Protein AF-A0A257MXG4-F1 (afdb_monomer)

Foldseek 3Di:
DDPQVVVVVVCVVVVNDDDDDDQDADPDDDDDDPPVVSCVVSLNDPNSVVVSVVVSVD

Sequence (58 aa):
GGAGSGVNDFLQAQRILMPVLAIGLPDSFVEQGTREELLALCNLDTHGILAQIESFCA

Solvent-accessible surface area (backbone atoms only — not comparable to full-atom values): 3791 Å² total; per-residue (Å²): 138,54,73,56,50,53,53,51,52,51,32,57,75,68,70,55,88,72,94,80,86,73,84,66,80,68,103,61,90,75,81,93,68,55,73,68,57,49,26,51,75,54,36,67,32,76,66,36,45,50,52,52,51,53,66,71,74,106

Radius of gyration: 13.8 Å; Cα contacts (8 Å, |Δi|>4): 31; chains: 1; bounding box: 25×25×36 Å

Secondary structure (DSSP, 8-state):
--HHHHHHHHHHHTT-----------SSPPPP--HHHHHHHTT-SHHHHHHHHHHHH-

Mean predicted aligned error: 2.69 Å

pLDDT: mean 96.27, std 3.16, range [76.81, 98.56]

Structure (mmCIF, N/CA/C/O backbone):
data_AF-A0A257MXG4-F1
#
_entry.id   AF-A0A257MXG4-F1
#
loop_
_atom_site.group_PDB
_atom_site.id
_atom_site.type_symbol
_atom_site.label_atom_id
_atom_site.label_alt_id
_atom_site.label_comp_id
_atom_site.label_asym_id
_atom_site.label_entity_id
_atom_site.label_seq_id
_atom_site.pdbx_PDB_ins_code
_atom_site.Cartn_x
_atom_site.Cartn_y
_atom_site.Cartn_z
_atom_site.occupancy
_atom_site.B_iso_or_equiv
_atom_site.auth_seq_id
_atom_site.auth_comp_id
_atom_site.auth_asym_id
_atom_site.auth_atom_id
_atom_site.pdbx_PDB_model_num
ATOM 1 N N . GLY A 1 1 ? -0.608 -12.755 2.391 1.00 76.81 1 GLY A N 1
ATOM 2 C CA . GLY A 1 1 ? 0.145 -12.784 3.660 1.00 76.81 1 GLY A CA 1
ATOM 3 C C . GLY A 1 1 ? 1.417 -11.988 3.484 1.00 76.81 1 GLY A C 1
ATOM 4 O O . GLY A 1 1 ? 2.137 -12.245 2.533 1.00 76.81 1 GLY A O 1
ATOM 5 N N . GLY A 1 2 ? 1.656 -10.997 4.337 1.00 93.38 2 GLY A N 1
ATOM 6 C CA . GLY A 1 2 ? 2.804 -10.090 4.277 1.00 93.38 2 GLY A CA 1
ATOM 7 C C . GLY A 1 2 ? 2.894 -9.236 5.545 1.00 93.38 2 GLY A C 1
ATOM 8 O O . GLY A 1 2 ? 2.129 -9.441 6.485 1.00 93.38 2 GLY A O 1
ATOM 9 N N . ALA A 1 3 ? 3.802 -8.259 5.580 1.00 94.94 3 ALA A N 1
ATOM 10 C CA . ALA A 1 3 ? 3.992 -7.416 6.766 1.00 94.94 3 ALA A CA 1
ATOM 11 C C . ALA A 1 3 ? 2.706 -6.670 7.174 1.00 94.94 3 ALA A C 1
ATOM 13 O O . ALA A 1 3 ? 2.317 -6.704 8.339 1.00 94.94 3 ALA A O 1
ATOM 14 N N . GLY A 1 4 ? 1.996 -6.075 6.206 1.00 95.25 4 GLY A N 1
ATOM 15 C CA . GLY A 1 4 ? 0.734 -5.373 6.463 1.00 95.25 4 GLY A CA 1
ATOM 16 C C . GLY A 1 4 ? -0.372 -6.281 7.014 1.00 95.25 4 GLY A C 1
ATOM 17 O O . GLY A 1 4 ? -1.107 -5.869 7.908 1.00 95.25 4 GLY A O 1
ATOM 18 N N . SER A 1 5 ? -0.455 -7.540 6.559 1.00 95.62 5 SER A N 1
ATOM 19 C CA . SER A 1 5 ? -1.422 -8.483 7.135 1.00 95.62 5 SER A CA 1
ATOM 20 C C . SER A 1 5 ? -1.058 -8.847 8.572 1.00 95.62 5 SER A C 1
ATOM 22 O O . SER A 1 5 ? -1.944 -8.883 9.409 1.00 95.62 5 SER A O 1
ATOM 24 N N . GLY A 1 6 ? 0.231 -9.010 8.891 1.00 97.56 6 GLY A N 1
ATOM 25 C CA . GLY A 1 6 ? 0.672 -9.258 10.268 1.00 97.56 6 GLY A CA 1
ATOM 26 C C . GLY A 1 6 ? 0.325 -8.117 11.232 1.00 97.56 6 GLY A C 1
ATOM 27 O O . GLY A 1 6 ? -0.073 -8.370 12.368 1.00 97.56 6 GLY A O 1
ATOM 28 N N . VAL A 1 7 ? 0.411 -6.861 10.776 1.00 97.25 7 VAL A N 1
ATOM 29 C CA . VAL A 1 7 ? -0.059 -5.700 11.553 1.00 97.25 7 VAL A CA 1
ATOM 30 C C . VAL A 1 7 ? -1.568 -5.781 11.787 1.00 97.25 7 VAL A C 1
ATOM 32 O O . VAL A 1 7 ? -2.016 -5.626 12.922 1.00 97.25 7 VAL A O 1
ATOM 35 N N . ASN A 1 8 ? -2.351 -6.082 10.747 1.00 97.19 8 ASN A N 1
ATOM 36 C CA . ASN A 1 8 ? -3.801 -6.243 10.879 1.00 97.19 8 ASN A CA 1
ATOM 37 C C . ASN A 1 8 ? -4.178 -7.391 11.824 1.00 97.19 8 ASN A C 1
ATOM 39 O O . ASN A 1 8 ? -5.065 -7.218 12.657 1.00 97.19 8 ASN A O 1
ATOM 43 N N . ASP A 1 9 ? -3.495 -8.531 11.734 1.00 97.44 9 ASP A N 1
ATOM 44 C CA . ASP A 1 9 ? -3.724 -9.688 12.602 1.00 97.44 9 ASP A CA 1
ATOM 45 C C . ASP A 1 9 ? -3.435 -9.337 14.070 1.00 97.44 9 ASP A C 1
ATOM 47 O O . ASP A 1 9 ? -4.214 -9.678 14.963 1.00 97.44 9 ASP A O 1
ATOM 51 N N . PHE A 1 10 ? -2.354 -8.591 14.330 1.00 97.94 10 PHE A N 1
ATOM 52 C CA . PHE A 1 10 ? -2.037 -8.093 15.668 1.00 97.94 10 PHE A CA 1
ATOM 53 C C . PHE A 1 10 ? -3.125 -7.152 16.198 1.00 97.94 10 PHE A C 1
ATOM 55 O O . PHE A 1 10 ? -3.614 -7.350 17.311 1.00 97.94 10 PHE A O 1
ATOM 62 N N . LEU A 1 11 ? -3.537 -6.155 15.411 1.00 98.25 11 LEU A N 1
ATOM 63 C CA . LEU A 1 11 ? -4.578 -5.203 15.814 1.00 98.25 11 LEU A CA 1
ATOM 64 C C . LEU A 1 11 ? -5.902 -5.914 16.115 1.00 98.25 11 LEU A C 1
ATOM 66 O O . LEU A 1 11 ? -6.532 -5.633 17.137 1.00 98.25 11 LEU A O 1
ATOM 70 N N . GLN A 1 12 ? -6.277 -6.894 15.289 1.00 97.75 12 GLN A N 1
ATOM 71 C CA . GLN A 1 12 ? -7.448 -7.738 15.522 1.00 97.75 12 GLN A CA 1
ATOM 72 C C . GLN A 1 12 ? -7.333 -8.530 16.829 1.00 97.75 12 GLN A C 1
ATOM 74 O O . GLN A 1 12 ? -8.268 -8.515 17.633 1.00 97.75 12 GLN A O 1
ATOM 79 N N . ALA A 1 13 ? -6.187 -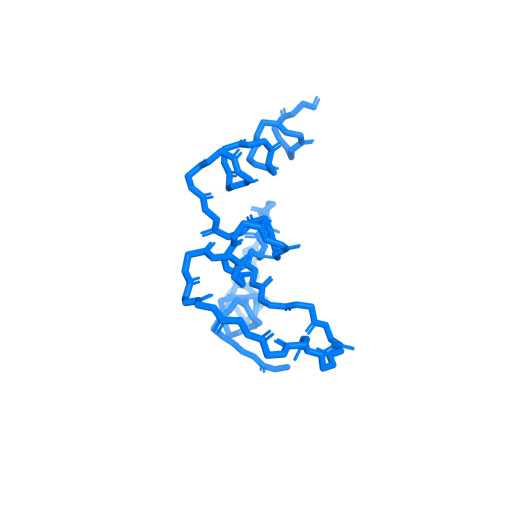9.168 17.090 1.00 98.31 13 ALA A N 1
ATOM 80 C CA . ALA A 1 13 ? -5.953 -9.906 18.332 1.00 98.31 13 ALA A CA 1
ATOM 81 C C . ALA A 1 13 ? -6.041 -9.004 19.578 1.00 98.31 13 ALA A C 1
ATOM 83 O O . ALA A 1 13 ? -6.536 -9.435 20.620 1.00 98.31 13 ALA A O 1
ATOM 84 N N . GLN A 1 14 ? -5.618 -7.742 19.461 1.00 98.56 14 GLN A N 1
ATOM 85 C CA . GLN A 1 14 ? -5.722 -6.734 20.521 1.00 98.56 14 GLN A CA 1
ATOM 86 C C . GLN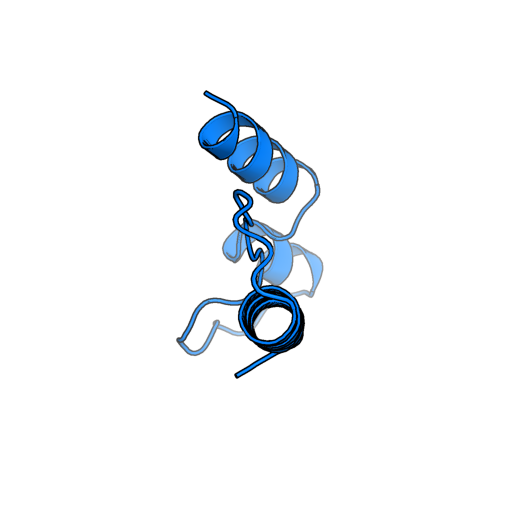 A 1 14 ? -7.091 -6.032 20.584 1.00 98.56 14 GLN A C 1
ATOM 88 O O . GLN A 1 14 ? -7.305 -5.200 21.464 1.00 98.56 14 GLN A O 1
ATOM 93 N N . ARG A 1 15 ? -8.033 -6.359 19.686 1.00 98.12 15 ARG A N 1
ATOM 94 C CA . ARG A 1 15 ? -9.347 -5.696 19.546 1.00 98.12 15 ARG A CA 1
ATOM 95 C C . ARG A 1 15 ? -9.245 -4.182 19.314 1.00 98.12 15 ARG A C 1
ATOM 97 O O . ARG A 1 15 ? -10.121 -3.426 19.729 1.00 98.12 15 ARG A O 1
ATOM 104 N N . ILE A 1 16 ? -8.182 -3.742 18.646 1.00 98.44 16 ILE A N 1
ATOM 105 C CA . ILE A 1 16 ? -7.977 -2.343 18.275 1.00 98.44 16 ILE A CA 1
ATOM 106 C C . ILE A 1 16 ? -8.609 -2.124 16.903 1.00 98.44 16 ILE A C 1
ATOM 108 O O . ILE A 1 16 ? -8.156 -2.683 15.907 1.00 98.44 16 ILE A O 1
ATOM 112 N N . LEU A 1 17 ? -9.656 -1.300 16.854 1.00 97.25 17 LEU A N 1
ATOM 113 C CA . LEU A 1 17 ? -10.313 -0.919 15.608 1.00 97.25 17 LEU A CA 1
ATOM 114 C C . LEU A 1 17 ? -9.781 0.438 15.144 1.00 97.25 17 LEU A C 1
ATOM 116 O O . LEU A 1 17 ? -10.133 1.471 15.709 1.00 97.25 17 LEU A O 1
ATOM 120 N N . MET A 1 18 ? -8.940 0.428 14.113 1.00 96.19 18 MET A N 1
ATOM 121 C CA . MET A 1 18 ? -8.423 1.643 13.488 1.00 96.19 18 MET A CA 1
ATOM 122 C C . MET A 1 18 ? -8.264 1.463 11.975 1.00 96.19 18 MET A C 1
ATOM 124 O O . MET A 1 18 ? -8.038 0.336 11.527 1.00 96.19 18 MET A O 1
ATOM 128 N N . PRO A 1 19 ? -8.362 2.544 11.181 1.00 96.62 19 PRO A N 1
ATOM 129 C CA . PRO A 1 19 ? -8.065 2.486 9.756 1.00 96.62 19 PRO A CA 1
ATOM 130 C C . PRO A 1 19 ? -6.600 2.091 9.526 1.00 96.62 19 PRO A C 1
ATOM 132 O O . PRO A 1 19 ? -5.698 2.667 10.136 1.00 96.62 19 PRO A O 1
ATOM 135 N N . VAL A 1 20 ? -6.363 1.127 8.635 1.00 96.69 20 VAL A N 1
ATOM 136 C CA . VAL A 1 20 ? -5.018 0.694 8.231 1.00 96.69 20 VAL A CA 1
ATOM 137 C C . VAL A 1 20 ? -4.950 0.624 6.713 1.00 96.69 20 VAL A C 1
ATOM 139 O O . VAL A 1 20 ? -5.729 -0.091 6.084 1.00 96.69 20 VAL A O 1
ATOM 142 N N . LEU A 1 21 ? -3.982 1.333 6.136 1.00 97.38 21 LEU A N 1
ATOM 143 C CA . LEU A 1 21 ? -3.639 1.258 4.721 1.00 97.38 21 LEU A CA 1
ATOM 144 C C . LEU A 1 21 ? -2.383 0.394 4.558 1.00 97.38 21 LEU A C 1
ATOM 146 O O . LEU A 1 21 ? -1.295 0.782 4.980 1.00 97.38 21 LEU A O 1
ATOM 150 N N . ALA A 1 22 ? -2.527 -0.785 3.953 1.00 96.25 22 ALA A N 1
ATOM 151 C CA . ALA A 1 22 ? -1.398 -1.650 3.624 1.00 96.25 22 ALA A CA 1
ATOM 152 C C . ALA A 1 22 ? -0.929 -1.372 2.189 1.00 96.25 22 ALA A C 1
ATOM 154 O O . ALA A 1 22 ? -1.600 -1.761 1.237 1.00 96.25 22 ALA A O 1
ATOM 155 N N . ILE A 1 23 ? 0.226 -0.721 2.046 1.00 97.25 23 ILE A N 1
ATOM 156 C CA . ILE A 1 23 ? 0.851 -0.434 0.749 1.00 97.25 23 ILE A CA 1
ATOM 157 C C . ILE A 1 23 ? 1.897 -1.512 0.453 1.00 97.25 23 ILE A C 1
ATOM 159 O O . ILE A 1 23 ? 2.750 -1.811 1.293 1.00 97.25 23 ILE A O 1
ATOM 163 N N . GLY A 1 24 ? 1.835 -2.109 -0.734 1.00 95.38 24 GLY A N 1
ATOM 164 C CA . GLY A 1 24 ? 2.734 -3.186 -1.130 1.00 95.38 24 GLY A CA 1
ATOM 165 C C . GLY A 1 24 ? 2.570 -3.584 -2.590 1.00 95.38 24 GLY A C 1
ATOM 166 O O . GLY A 1 24 ? 1.834 -2.951 -3.342 1.00 95.38 24 GLY A O 1
ATOM 167 N N . LEU A 1 25 ? 3.285 -4.637 -2.986 1.00 94.62 25 LEU A N 1
ATOM 168 C CA . LEU A 1 25 ? 3.201 -5.179 -4.340 1.00 94.62 25 LEU A CA 1
ATOM 169 C C . LEU A 1 25 ? 1.798 -5.737 -4.635 1.00 94.62 25 LEU A C 1
ATOM 171 O O . LEU A 1 25 ? 1.143 -6.249 -3.721 1.00 94.62 25 LEU A O 1
ATOM 175 N N . PRO A 1 26 ? 1.355 -5.677 -5.902 1.00 92.94 26 PRO A N 1
ATOM 176 C CA . PRO A 1 26 ? 0.091 -6.268 -6.312 1.00 92.94 26 PRO A CA 1
ATOM 177 C C . PRO A 1 26 ? 0.137 -7.795 -6.205 1.00 92.94 26 PRO A C 1
ATOM 179 O O . PRO A 1 26 ? 1.200 -8.411 -6.297 1.00 92.94 26 PRO A O 1
ATOM 182 N N . ASP A 1 27 ? -1.035 -8.417 -6.083 1.00 94.69 27 ASP A N 1
ATOM 183 C CA . ASP A 1 27 ? -1.185 -9.878 -6.107 1.00 94.69 27 ASP A CA 1
ATOM 184 C C . ASP A 1 27 ? -1.137 -10.415 -7.550 1.00 94.69 27 ASP A C 1
ATOM 186 O O . ASP A 1 27 ? -2.078 -11.006 -8.075 1.00 94.69 27 ASP A O 1
ATOM 190 N N . SER A 1 28 ? -0.048 -10.096 -8.247 1.00 94.06 28 SER A N 1
ATOM 191 C CA . SER A 1 28 ? 0.213 -10.474 -9.634 1.00 94.06 28 SER A CA 1
ATOM 192 C C . SER A 1 28 ? 1.707 -10.377 -9.927 1.00 94.06 28 SER A C 1
ATOM 194 O O . SER A 1 28 ? 2.430 -9.634 -9.260 1.00 94.06 28 SER A O 1
ATOM 196 N N . PHE A 1 29 ? 2.180 -11.103 -10.938 1.00 94.31 29 PHE A N 1
ATOM 197 C CA . PHE A 1 29 ? 3.559 -10.951 -11.393 1.00 94.31 29 PHE A CA 1
ATOM 198 C C . PHE A 1 29 ? 3.755 -9.591 -12.063 1.00 94.31 29 PHE A C 1
ATOM 200 O O . PHE A 1 29 ? 2.978 -9.204 -12.933 1.00 94.31 29 PHE A O 1
ATOM 207 N N . VAL A 1 30 ? 4.818 -8.896 -11.666 1.00 93.00 30 VAL A N 1
ATOM 208 C CA . VAL A 1 30 ? 5.259 -7.648 -12.293 1.00 93.00 30 VAL A CA 1
ATOM 209 C C . VAL A 1 30 ? 6.294 -7.993 -13.362 1.00 93.00 30 VAL A C 1
ATOM 211 O O . VAL A 1 30 ? 7.109 -8.898 -13.167 1.00 93.00 30 VAL A O 1
ATOM 214 N N . GLU A 1 31 ? 6.245 -7.300 -14.498 1.00 91.88 31 GLU A N 1
ATOM 215 C CA . GLU A 1 31 ? 7.212 -7.487 -15.581 1.00 91.88 31 GLU A CA 1
ATOM 216 C C . GLU A 1 31 ? 8.646 -7.143 -15.148 1.00 91.88 31 GLU A C 1
ATOM 218 O O . GLU A 1 31 ? 8.886 -6.579 -14.081 1.00 91.88 31 GLU A O 1
ATOM 223 N N . GLN A 1 32 ? 9.626 -7.509 -15.973 1.00 95.75 32 GLN A N 1
ATOM 224 C CA . GLN A 1 32 ? 11.021 -7.165 -15.721 1.00 95.75 32 GLN A CA 1
ATOM 225 C C . GLN A 1 32 ? 11.283 -5.694 -16.063 1.00 95.75 32 GLN A C 1
ATOM 227 O O . GLN A 1 32 ? 10.881 -5.203 -17.112 1.00 95.75 32 GLN A O 1
ATOM 232 N N . GLY A 1 33 ? 12.050 -5.026 -15.210 1.00 95.69 33 GLY A N 1
ATOM 233 C CA . GLY A 1 33 ? 12.511 -3.658 -15.406 1.00 95.69 33 GLY A CA 1
ATOM 234 C C . GLY A 1 33 ? 13.600 -3.318 -14.400 1.00 95.69 33 GLY A C 1
ATOM 235 O O . GLY A 1 33 ? 14.005 -4.155 -13.584 1.00 95.69 33 GLY A O 1
ATOM 236 N N . THR A 1 34 ? 14.087 -2.086 -14.449 1.00 97.94 34 THR A N 1
ATOM 237 C CA . THR A 1 34 ? 14.920 -1.543 -13.374 1.00 97.94 34 THR A CA 1
ATOM 238 C C . THR A 1 34 ? 14.106 -1.410 -12.091 1.00 97.94 34 THR A C 1
ATOM 240 O O . THR A 1 34 ? 12.882 -1.304 -12.110 1.00 97.94 34 THR A O 1
ATOM 243 N N . ARG A 1 35 ? 14.780 -1.392 -10.942 1.00 96.50 35 ARG A N 1
ATOM 244 C CA . ARG A 1 35 ? 14.112 -1.280 -9.641 1.00 96.50 35 ARG A CA 1
ATOM 245 C C . ARG A 1 35 ? 13.194 -0.055 -9.580 1.00 96.50 35 ARG A C 1
ATOM 247 O O . ARG A 1 35 ? 12.089 -0.149 -9.065 1.00 96.50 35 ARG A O 1
ATOM 254 N N . GLU A 1 36 ? 13.656 1.076 -10.095 1.00 97.50 36 GLU A N 1
ATOM 255 C CA . GLU A 1 36 ? 12.93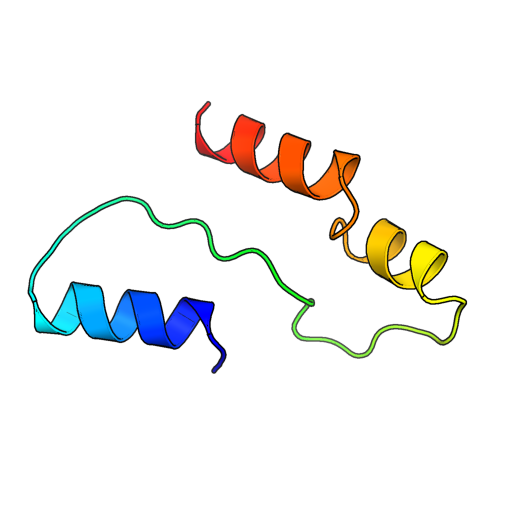9 2.348 -10.101 1.00 97.50 36 GLU A CA 1
ATOM 256 C C . GLU A 1 36 ? 11.684 2.286 -10.979 1.00 97.50 36 GLU A C 1
ATOM 258 O O . GLU A 1 36 ? 10.622 2.722 -10.538 1.00 97.50 36 GLU A O 1
ATOM 263 N N . GLU A 1 37 ? 11.776 1.678 -12.166 1.00 97.12 37 GLU A N 1
ATOM 264 C CA . GLU A 1 37 ? 10.618 1.450 -13.039 1.00 97.12 37 GLU A CA 1
ATOM 265 C C . GLU A 1 37 ? 9.581 0.559 -12.359 1.00 97.12 37 GLU A C 1
ATOM 267 O O . GLU A 1 37 ? 8.399 0.888 -12.362 1.00 97.12 37 GLU A O 1
ATOM 272 N N . LEU A 1 38 ? 10.009 -0.537 -11.724 1.00 97.12 38 LEU A N 1
ATOM 273 C CA . LEU A 1 38 ? 9.092 -1.455 -11.044 1.00 97.12 38 LEU A CA 1
ATOM 274 C C . LEU A 1 38 ? 8.409 -0.809 -9.839 1.00 97.12 38 LEU A C 1
ATOM 276 O O . LEU A 1 38 ? 7.218 -1.032 -9.618 1.00 97.12 38 LEU A O 1
ATOM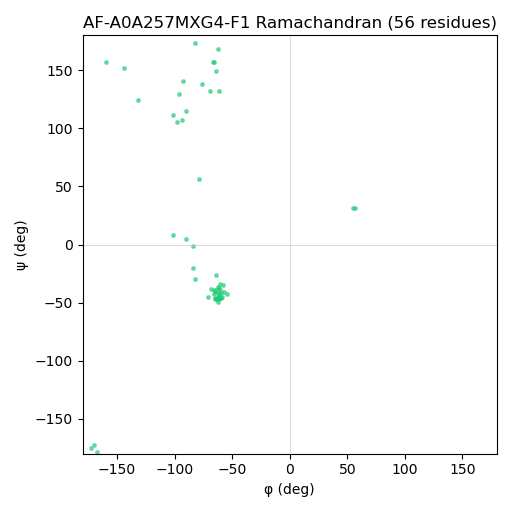 280 N N . LEU A 1 39 ? 9.137 0.006 -9.070 1.00 97.12 39 LEU A N 1
ATOM 281 C CA . LEU A 1 39 ? 8.554 0.758 -7.962 1.00 97.12 39 LEU A CA 1
ATOM 282 C C . LEU A 1 39 ? 7.514 1.759 -8.469 1.00 97.12 39 LEU A C 1
ATOM 284 O O . LEU A 1 39 ? 6.4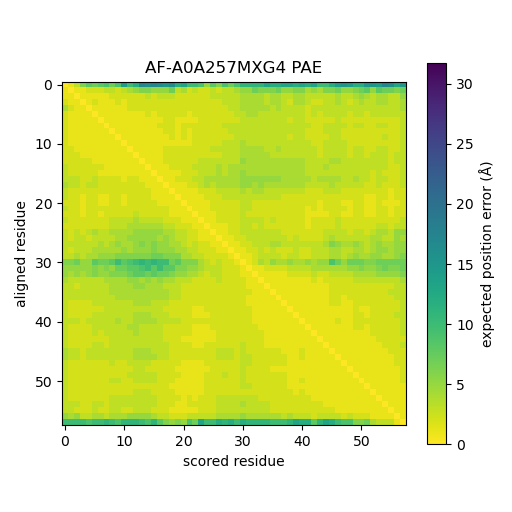07 1.772 -7.942 1.00 97.12 39 LEU A O 1
ATOM 288 N N . ALA A 1 40 ? 7.825 2.532 -9.512 1.00 96.75 40 ALA A N 1
ATOM 289 C CA . ALA A 1 40 ? 6.874 3.470 -10.106 1.00 96.75 40 ALA A CA 1
ATOM 290 C C . ALA A 1 40 ? 5.641 2.749 -10.685 1.00 96.75 40 ALA A C 1
ATOM 292 O O . ALA A 1 40 ? 4.512 3.136 -10.399 1.00 96.75 40 ALA A O 1
ATOM 293 N N . LEU A 1 41 ? 5.840 1.646 -11.417 1.00 95.88 41 LEU A N 1
ATOM 294 C CA . LEU A 1 41 ? 4.763 0.812 -11.968 1.00 95.88 41 LEU A CA 1
ATOM 295 C C . LEU A 1 41 ? 3.822 0.271 -10.884 1.00 95.88 41 LEU A C 1
ATOM 297 O O . LEU A 1 41 ? 2.620 0.151 -11.112 1.00 95.88 41 LEU A O 1
ATOM 301 N N . CYS A 1 42 ? 4.356 -0.043 -9.704 1.00 96.62 42 CYS A N 1
ATOM 302 C CA . CYS A 1 42 ? 3.573 -0.536 -8.572 1.00 96.62 42 CYS A CA 1
ATOM 303 C C . CYS A 1 42 ? 3.058 0.581 -7.648 1.00 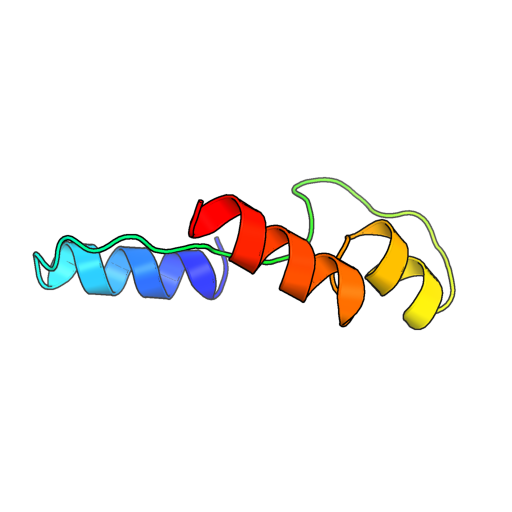96.62 42 CYS A C 1
ATOM 305 O O . CYS A 1 42 ? 2.491 0.269 -6.603 1.00 96.62 42 CYS A O 1
ATOM 307 N N . ASN A 1 43 ? 3.258 1.862 -7.985 1.00 97.25 43 ASN A N 1
ATOM 308 C CA . ASN A 1 43 ? 2.976 3.010 -7.109 1.00 97.25 43 ASN A CA 1
ATOM 309 C C . ASN A 1 43 ? 3.684 2.926 -5.738 1.00 97.25 43 ASN A C 1
ATOM 311 O O . ASN A 1 43 ? 3.165 3.386 -4.722 1.00 97.25 43 ASN A O 1
ATOM 315 N N . LEU A 1 44 ? 4.864 2.307 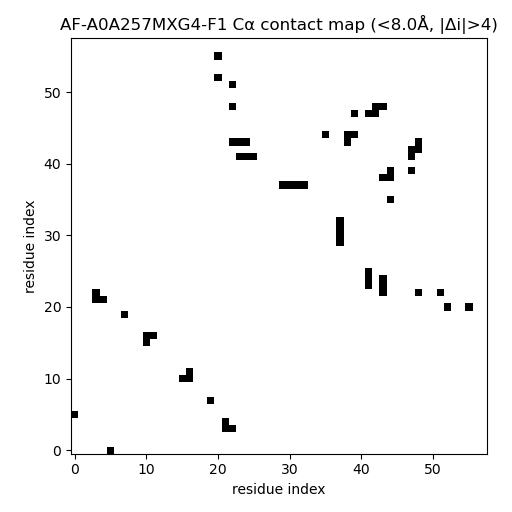-5.704 1.00 97.56 44 LEU A N 1
ATOM 316 C CA . LEU A 1 44 ? 5.731 2.153 -4.531 1.00 97.56 44 LEU A CA 1
ATOM 317 C C . LEU A 1 44 ? 6.906 3.139 -4.531 1.00 97.56 44 LEU A C 1
ATOM 319 O O . LEU A 1 44 ? 7.820 3.024 -3.713 1.00 97.56 44 LEU A O 1
ATOM 323 N N . ASP A 1 45 ? 6.906 4.093 -5.454 1.00 98.00 45 ASP A N 1
ATOM 324 C CA . ASP A 1 45 ? 7.768 5.260 -5.394 1.00 98.00 45 ASP A CA 1
ATOM 325 C C . ASP A 1 45 ? 7.165 6.338 -4.476 1.00 98.00 45 ASP A C 1
ATOM 327 O O . ASP A 1 45 ? 6.045 6.229 -3.971 1.00 98.00 45 ASP A O 1
ATOM 331 N N . THR A 1 46 ? 7.928 7.402 -4.231 1.00 98.12 46 THR A N 1
ATOM 332 C CA . THR A 1 46 ? 7.515 8.473 -3.315 1.00 98.12 46 THR A CA 1
ATOM 333 C C . THR A 1 46 ? 6.177 9.099 -3.718 1.00 98.12 46 THR A C 1
ATOM 335 O O . THR A 1 46 ? 5.347 9.371 -2.852 1.00 98.12 46 THR A O 1
ATOM 338 N N . HIS A 1 47 ? 5.953 9.315 -5.018 1.00 98.12 47 HIS A N 1
ATOM 339 C CA . HIS A 1 47 ? 4.723 9.924 -5.521 1.00 98.12 47 HIS A CA 1
ATOM 340 C C . HIS A 1 47 ? 3.522 8.984 -5.381 1.00 98.12 47 HIS A C 1
ATOM 342 O O . HIS A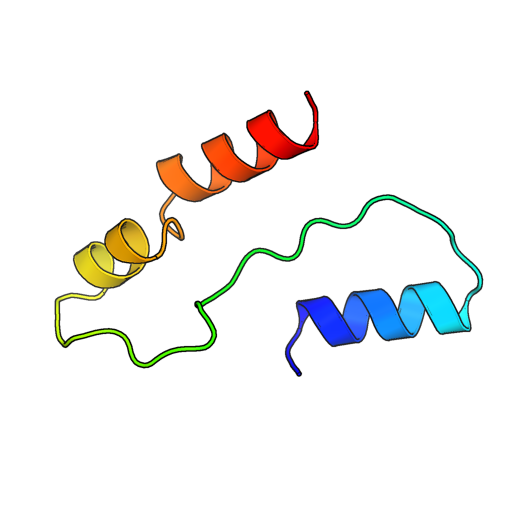 1 47 ? 2.475 9.412 -4.894 1.00 98.12 47 HIS A O 1
ATOM 348 N N . GLY A 1 48 ? 3.678 7.709 -5.742 1.00 98.12 48 GLY A N 1
ATOM 349 C CA . GLY A 1 48 ? 2.626 6.706 -5.624 1.00 98.12 48 GLY A CA 1
ATOM 350 C C . GLY A 1 48 ? 2.219 6.433 -4.177 1.00 98.12 48 GLY A C 1
ATOM 351 O O . GLY A 1 48 ? 1.027 6.320 -3.887 1.00 98.12 48 GLY A O 1
ATOM 352 N N . ILE A 1 49 ? 3.180 6.394 -3.247 1.00 98.31 49 ILE A N 1
ATOM 353 C CA . ILE A 1 49 ? 2.895 6.229 -1.814 1.00 98.31 49 ILE A CA 1
ATOM 354 C C . ILE A 1 49 ? 2.125 7.438 -1.274 1.00 98.31 49 ILE A C 1
ATOM 356 O O . ILE A 1 49 ? 1.129 7.259 -0.573 1.00 98.31 49 ILE A O 1
ATOM 360 N N . LEU A 1 50 ? 2.556 8.660 -1.606 1.00 98.38 50 LEU A N 1
ATOM 361 C CA . LEU A 1 50 ? 1.882 9.876 -1.148 1.00 98.38 50 LEU A CA 1
ATOM 362 C C . LEU A 1 50 ? 0.433 9.931 -1.647 1.00 98.38 50 LEU A C 1
ATOM 364 O O . LEU A 1 50 ? -0.472 10.152 -0.847 1.00 98.38 50 LEU A O 1
ATOM 368 N N . ALA A 1 51 ? 0.206 9.642 -2.931 1.00 98.31 51 ALA A N 1
ATOM 369 C CA . ALA A 1 51 ? -1.131 9.634 -3.519 1.00 98.31 51 ALA A CA 1
ATOM 370 C C . ALA A 1 51 ? -2.064 8.608 -2.849 1.00 98.31 51 ALA A C 1
ATOM 372 O O . ALA A 1 51 ? -3.236 8.895 -2.607 1.00 98.31 51 ALA A O 1
ATOM 373 N N . GLN A 1 52 ? -1.549 7.423 -2.501 1.00 98.19 52 GLN A N 1
ATOM 374 C CA . GLN A 1 52 ? -2.318 6.412 -1.767 1.00 98.19 52 GLN A CA 1
ATOM 375 C C . GLN A 1 52 ? -2.689 6.881 -0.354 1.00 98.19 52 GLN A C 1
ATOM 377 O O . GLN A 1 52 ? -3.817 6.658 0.082 1.00 98.19 52 GLN A O 1
ATOM 382 N N . ILE A 1 53 ? -1.770 7.550 0.352 1.00 98.19 53 ILE A N 1
ATOM 383 C CA . ILE A 1 53 ? -2.037 8.111 1.684 1.00 98.19 53 ILE A CA 1
ATOM 384 C C . ILE A 1 53 ? -3.086 9.223 1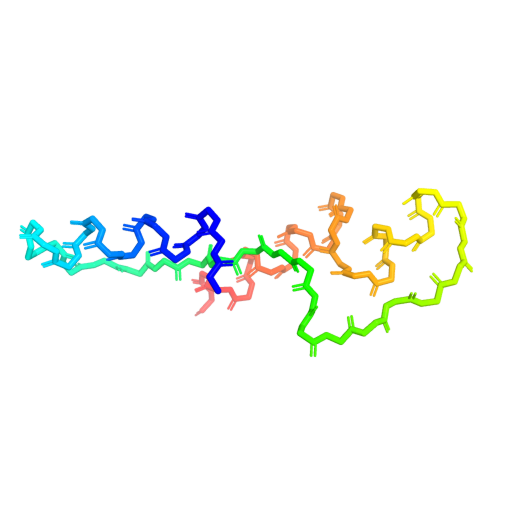.597 1.00 98.19 53 ILE A C 1
ATOM 386 O O . ILE A 1 53 ? -4.040 9.221 2.370 1.00 98.19 53 ILE A O 1
ATOM 390 N N . GLU A 1 54 ? -2.940 10.152 0.652 1.00 98.12 54 GLU A N 1
ATOM 391 C CA . GLU A 1 54 ? -3.895 11.246 0.449 1.00 98.12 54 GLU A CA 1
ATOM 392 C C . GLU A 1 54 ? -5.291 10.712 0.118 1.00 98.12 54 GLU A C 1
ATOM 394 O O . GLU A 1 54 ? -6.265 11.123 0.745 1.00 98.12 54 GLU A O 1
ATOM 399 N N . SER A 1 55 ? -5.387 9.736 -0.791 1.00 97.88 55 SER A N 1
ATOM 400 C CA . SER A 1 55 ? -6.659 9.098 -1.147 1.00 97.88 55 SER A CA 1
ATOM 401 C C . SER A 1 55 ? -7.299 8.324 0.006 1.00 97.88 55 SER A C 1
ATOM 403 O O . SER A 1 55 ? -8.510 8.128 -0.017 1.00 97.88 55 SER A O 1
ATOM 405 N N . PHE A 1 56 ? -6.516 7.831 0.965 1.00 98.00 56 PHE A N 1
ATOM 406 C CA . PHE A 1 56 ? -7.026 7.102 2.127 1.00 98.00 56 PHE A CA 1
ATOM 407 C C . PHE A 1 56 ? -7.516 8.034 3.240 1.00 98.00 56 PHE A C 1
ATOM 409 O O . PHE A 1 56 ? -8.402 7.665 4.008 1.00 98.00 56 PHE A O 1
ATOM 416 N N . CYS A 1 57 ? -6.917 9.221 3.346 1.00 96.25 57 CYS A N 1
ATOM 417 C CA . CYS A 1 57 ? -7.281 10.237 4.330 1.00 96.25 57 CYS A CA 1
ATOM 418 C C . CYS A 1 57 ? -8.455 11.127 3.892 1.00 96.25 57 CYS A C 1
ATOM 420 O O . CYS A 1 57 ? -9.034 11.797 4.750 1.00 96.25 57 CYS A O 1
ATOM 422 N N . ALA A 1 58 ? -8.744 11.185 2.588 1.00 89.44 58 ALA A N 1
ATOM 423 C CA . ALA A 1 58 ? -9.870 11.921 2.011 1.00 89.44 58 ALA A CA 1
ATOM 424 C C . ALA A 1 58 ? -11.220 11.272 2.355 1.00 89.44 58 ALA A C 1
ATOM 426 O O . ALA A 1 58 ? -12.157 12.040 2.677 1.00 89.44 58 ALA A O 1
#

Nearest PDB structures (foldseek):
  8a45-assembly1_A  TM=9.777E-01  e=2.299E-02  Pseudomonas aeruginosa LESB58
  8a29-assembly2_B  TM=9.742E-01  e=2.631E-02  Pseudomonas aeruginosa LESB58
  8a5k-assembly1_A  TM=9.766E-01  e=2.631E-02  Pseudomonas aeruginosa LESB58
  8a29-assembly1_A  TM=9.753E-01  e=3.683E-02  Pseudomonas aeruginosa LESB58